Protein AF-A0A399ZG99-F1 (afdb_monomer_lite)

Radius of gyration: 15.02 Å; chains: 1; bounding box: 27×36×27 Å

Sequence (44 aa):
FLARDIANHPERLQAVDASFVQRLQSLTGGIDVDLDAPLSADDE

Structure (mmCIF, N/CA/C/O backbone):
data_AF-A0A399ZG99-F1
#
_entry.id   AF-A0A399ZG99-F1
#
loop_
_atom_site.group_PDB
_atom_site.id
_atom_site.type_symbol
_atom_site.label_atom_id
_atom_site.label_alt_id
_atom_site.label_comp_id
_atom_site.label_asym_id
_atom_site.label_entity_id
_atom_site.label_seq_id
_atom_site.pdbx_PDB_ins_code
_atom_site.Cartn_x
_atom_site.Cartn_y
_atom_site.Cartn_z
_atom_site.occupancy
_atom_site.B_iso_or_equiv
_atom_site.auth_seq_id
_atom_site.auth_comp_id
_atom_site.auth_asym_id
_atom_site.auth_atom_id
_atom_site.pdbx_PDB_model_num
ATOM 1 N N . PHE A 1 1 ? 5.844 10.256 -8.637 1.00 77.75 1 PHE A N 1
ATOM 2 C CA . PHE A 1 1 ? 7.053 10.073 -7.810 1.00 77.75 1 PHE A CA 1
ATOM 3 C C . PHE A 1 1 ? 7.436 8.594 -7.732 1.00 77.75 1 PHE A C 1
ATOM 5 O O . PHE A 1 1 ? 8.373 8.204 -8.415 1.00 77.75 1 PHE A O 1
ATOM 12 N N . LEU A 1 2 ? 6.645 7.749 -7.060 1.00 83.50 2 LEU A N 1
ATOM 13 C CA . LEU A 1 2 ? 6.958 6.326 -6.855 1.00 83.50 2 LEU A CA 1
ATOM 14 C C . LEU A 1 2 ? 7.091 5.492 -8.145 1.00 83.50 2 LEU A C 1
ATOM 16 O O . LEU A 1 2 ? 8.062 4.768 -8.313 1.00 83.50 2 LEU A O 1
ATOM 20 N N . ALA A 1 3 ? 6.164 5.631 -9.099 1.00 87.44 3 ALA A N 1
ATOM 21 C CA . ALA A 1 3 ? 6.207 4.849 -10.343 1.00 87.44 3 ALA A CA 1
ATOM 22 C C . ALA A 1 3 ? 7.492 5.075 -11.170 1.00 87.44 3 ALA A C 1
ATOM 24 O O . ALA A 1 3 ? 7.989 4.154 -11.811 1.00 87.44 3 ALA A O 1
ATOM 25 N N . ARG A 1 4 ? 8.046 6.297 -11.145 1.00 89.38 4 ARG A N 1
ATOM 26 C CA . ARG A 1 4 ? 9.305 6.624 -11.832 1.00 89.38 4 ARG A CA 1
ATOM 27 C C . ARG A 1 4 ? 10.506 6.027 -11.096 1.00 89.38 4 ARG A C 1
ATOM 29 O O . ARG A 1 4 ? 11.409 5.532 -11.756 1.00 89.38 4 ARG A O 1
ATOM 36 N N . ASP A 1 5 ? 10.496 6.057 -9.765 1.00 90.62 5 ASP A N 1
ATOM 37 C CA . ASP A 1 5 ? 11.548 5.460 -8.934 1.00 90.62 5 ASP A CA 1
ATOM 38 C C . ASP A 1 5 ? 11.623 3.938 -9.137 1.00 90.62 5 ASP A C 1
ATOM 40 O O . ASP A 1 5 ? 12.693 3.411 -9.421 1.00 90.62 5 ASP A O 1
ATOM 44 N N . ILE A 1 6 ? 10.472 3.255 -9.155 1.00 92.62 6 ILE A N 1
ATOM 45 C CA . ILE A 1 6 ? 10.382 1.815 -9.452 1.00 92.62 6 ILE A CA 1
ATOM 46 C C . ILE A 1 6 ? 10.924 1.490 -10.851 1.00 92.62 6 ILE A C 1
ATOM 48 O O . ILE A 1 6 ? 11.640 0.507 -11.023 1.00 92.62 6 ILE A O 1
ATOM 52 N N . ALA A 1 7 ? 10.593 2.308 -11.855 1.00 94.12 7 ALA A N 1
ATOM 53 C CA . ALA A 1 7 ? 11.069 2.097 -13.221 1.00 94.12 7 ALA A CA 1
ATOM 54 C C . ALA A 1 7 ? 12.588 2.297 -13.358 1.00 94.12 7 ALA A C 1
ATOM 56 O O . ALA A 1 7 ? 13.219 1.624 -14.170 1.00 94.12 7 ALA A O 1
ATOM 57 N N . ASN A 1 8 ? 13.164 3.216 -12.578 1.00 95.88 8 ASN A N 1
ATOM 58 C CA . ASN A 1 8 ? 14.592 3.527 -12.611 1.00 95.88 8 ASN A CA 1
ATOM 59 C C . ASN A 1 8 ? 15.435 2.591 -11.726 1.00 95.88 8 ASN A C 1
ATOM 61 O O . ASN A 1 8 ? 16.624 2.444 -11.998 1.00 95.88 8 ASN A O 1
ATOM 65 N N . HIS A 1 9 ? 14.834 1.973 -10.701 1.00 94.56 9 HIS A N 1
ATOM 66 C CA . HIS A 1 9 ? 15.517 1.134 -9.709 1.00 94.56 9 HIS A CA 1
ATOM 67 C C . HIS A 1 9 ? 14.780 -0.189 -9.410 1.00 94.56 9 HIS A C 1
ATOM 69 O O . HIS A 1 9 ? 14.426 -0.458 -8.253 1.00 94.56 9 HIS A O 1
ATOM 75 N N . PRO A 1 10 ? 14.528 -1.048 -10.417 1.00 90.75 10 PRO A N 1
ATOM 76 C CA . PRO A 1 10 ? 13.834 -2.320 -10.212 1.00 90.75 10 PRO A CA 1
ATOM 77 C C . PRO A 1 10 ? 14.590 -3.276 -9.275 1.00 90.75 10 PRO A C 1
ATOM 79 O O . PRO A 1 10 ? 13.971 -4.116 -8.628 1.00 90.75 10 PRO A O 1
ATOM 82 N N . GLU A 1 11 ? 15.911 -3.133 -9.146 1.00 95.31 11 GLU A N 1
ATOM 83 C CA . GLU A 1 11 ? 16.762 -3.908 -8.237 1.00 95.31 11 GLU A CA 1
ATOM 84 C C . GLU A 1 11 ? 16.425 -3.710 -6.752 1.00 95.31 11 GLU A C 1
ATOM 86 O O . GLU A 1 11 ? 16.795 -4.535 -5.918 1.00 95.31 11 GLU A O 1
ATOM 91 N N . ARG A 1 12 ? 15.717 -2.626 -6.410 1.00 91.44 12 ARG A N 1
ATOM 92 C CA . ARG A 1 12 ? 15.285 -2.333 -5.036 1.00 91.44 12 ARG A CA 1
ATOM 93 C C . ARG A 1 12 ? 13.960 -3.007 -4.680 1.00 91.44 12 ARG A C 1
ATOM 95 O O . ARG A 1 12 ? 13.550 -2.949 -3.520 1.00 91.44 12 ARG A O 1
ATOM 102 N N . LEU A 1 13 ? 13.285 -3.633 -5.647 1.00 88.44 13 LEU A N 1
ATOM 103 C CA . LEU A 1 13 ? 12.029 -4.332 -5.410 1.00 88.44 13 LEU A CA 1
ATOM 104 C C . LEU A 1 13 ? 12.272 -5.615 -4.616 1.00 88.44 13 LEU A C 1
ATOM 106 O O . LEU A 1 13 ? 13.068 -6.470 -4.999 1.00 88.44 13 LEU A O 1
ATOM 110 N N . GLN A 1 14 ? 11.533 -5.763 -3.522 1.00 88.06 14 GLN A N 1
ATOM 111 C CA . GLN A 1 14 ? 11.522 -6.976 -2.716 1.00 88.06 14 GLN A CA 1
ATOM 112 C C . GLN A 1 14 ? 10.149 -7.627 -2.804 1.00 88.06 14 GLN A C 1
ATOM 114 O O . GLN A 1 14 ? 9.122 -6.960 -2.673 1.00 88.06 14 GLN A O 1
ATOM 119 N N . ALA A 1 15 ? 10.137 -8.938 -3.038 1.00 87.88 15 ALA A N 1
ATOM 120 C CA . ALA A 1 15 ? 8.906 -9.705 -2.994 1.00 87.88 15 ALA A CA 1
ATOM 121 C C . ALA A 1 15 ? 8.391 -9.751 -1.552 1.00 87.88 15 ALA A C 1
ATOM 123 O O . ALA A 1 15 ? 9.131 -10.066 -0.621 1.00 87.88 15 ALA A O 1
ATOM 124 N N . VAL A 1 16 ? 7.112 -9.440 -1.390 1.00 89.75 16 VAL A N 1
ATOM 125 C CA . VAL A 1 16 ? 6.403 -9.477 -0.112 1.00 89.75 16 VAL A CA 1
ATOM 126 C C . VAL A 1 16 ? 5.526 -10.722 -0.125 1.00 89.75 16 VAL A C 1
ATOM 128 O O . VAL A 1 16 ? 4.769 -10.936 -1.074 1.00 89.75 16 VAL A O 1
ATOM 131 N N . ASP A 1 17 ? 5.646 -11.571 0.893 1.00 93.25 17 ASP A N 1
ATOM 132 C CA . ASP A 1 17 ? 4.858 -12.795 0.965 1.00 93.25 17 ASP A CA 1
ATOM 133 C C . ASP A 1 17 ? 3.407 -12.525 1.402 1.00 93.25 17 ASP A C 1
ATOM 135 O O . ASP A 1 17 ? 3.099 -11.561 2.109 1.00 93.25 17 ASP A O 1
ATOM 139 N N . ALA A 1 18 ? 2.497 -13.409 0.989 1.00 94.38 18 ALA A N 1
ATOM 140 C CA . ALA A 1 18 ? 1.068 -13.250 1.250 1.00 94.38 18 ALA A CA 1
ATOM 141 C C . ALA A 1 18 ? 0.718 -13.260 2.751 1.00 94.38 18 ALA A C 1
ATOM 143 O O . ALA A 1 18 ? -0.238 -12.600 3.158 1.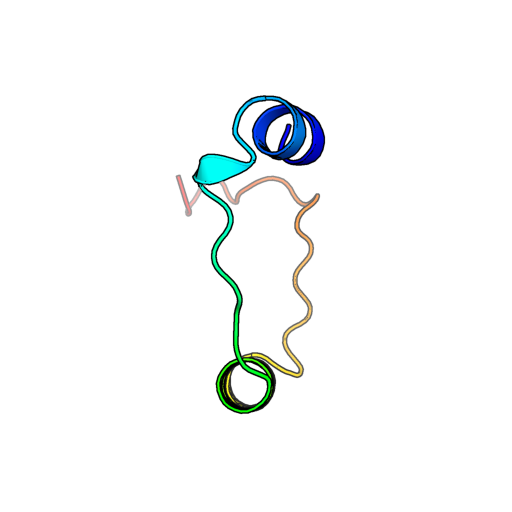00 94.38 18 ALA A O 1
ATOM 144 N N . SER A 1 19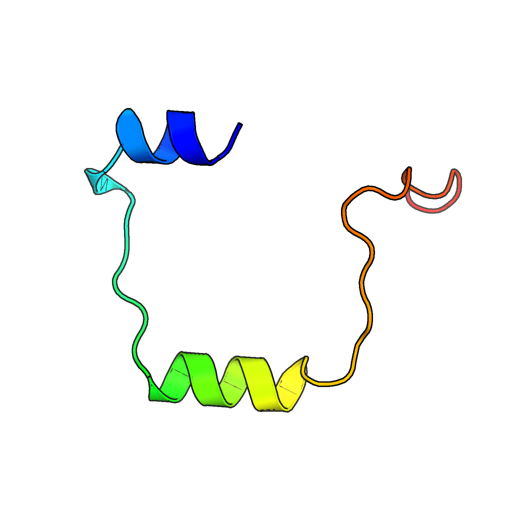 ? 1.490 -13.970 3.583 1.00 94.94 19 SER A N 1
ATOM 145 C CA . SER A 1 19 ? 1.248 -14.013 5.029 1.00 94.94 19 SER A CA 1
ATOM 146 C C . SER A 1 19 ? 1.580 -12.673 5.686 1.00 94.94 19 SER A C 1
ATOM 148 O O . SER A 1 19 ? 0.851 -12.208 6.567 1.00 94.94 19 SER A O 1
ATOM 150 N N . PHE A 1 20 ? 2.628 -12.004 5.200 1.00 93.44 20 PHE A N 1
ATOM 151 C CA . PHE A 1 20 ? 2.996 -10.673 5.646 1.00 93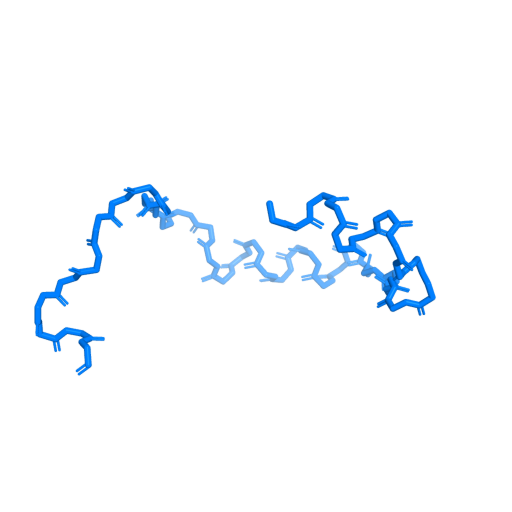.44 20 PHE A CA 1
ATOM 152 C C . PHE A 1 20 ? 1.960 -9.627 5.216 1.00 93.44 20 PHE A C 1
ATOM 154 O O . PHE A 1 20 ? 1.539 -8.822 6.048 1.00 93.44 20 PHE A O 1
ATOM 161 N N . VAL A 1 21 ? 1.448 -9.705 3.980 1.00 93.25 21 VAL A N 1
ATOM 162 C CA . VAL A 1 21 ? 0.330 -8.854 3.521 1.00 93.25 21 VAL A CA 1
ATOM 163 C C . VAL A 1 21 ? -0.900 -9.027 4.413 1.00 93.25 21 VAL A C 1
ATOM 165 O O . VAL A 1 21 ? -1.493 -8.040 4.847 1.00 93.25 21 VAL A O 1
ATOM 168 N N . GLN A 1 22 ? -1.265 -10.268 4.735 1.00 94.19 22 GLN A N 1
ATOM 169 C CA . GLN A 1 22 ? -2.442 -10.542 5.553 1.00 94.19 22 GLN A CA 1
ATOM 170 C C . GLN A 1 22 ? -2.287 -10.026 6.989 1.00 94.19 22 GLN A C 1
ATOM 172 O O . GLN A 1 22 ? -3.232 -9.478 7.561 1.00 94.19 22 GLN A O 1
ATOM 177 N N . ARG A 1 23 ? -1.084 -10.135 7.565 1.00 95.25 23 ARG A N 1
ATOM 178 C CA . ARG A 1 23 ? -0.775 -9.540 8.870 1.00 95.25 23 ARG A CA 1
ATOM 179 C C . ARG A 1 23 ? -0.869 -8.015 8.825 1.00 95.25 23 ARG A C 1
ATOM 181 O O . ARG A 1 23 ? -1.465 -7.443 9.731 1.00 95.25 23 ARG A O 1
ATOM 188 N N . LEU A 1 24 ? -0.314 -7.366 7.798 1.00 93.06 24 LEU A N 1
ATOM 189 C CA . LEU A 1 24 ? -0.410 -5.911 7.634 1.00 93.06 24 LEU A CA 1
ATOM 190 C C . LEU A 1 24 ? -1.872 -5.466 7.566 1.00 93.06 24 LEU A C 1
ATOM 192 O O . LEU A 1 24 ? -2.282 -4.619 8.350 1.00 93.06 24 LEU A O 1
ATOM 196 N N . GLN A 1 25 ? -2.676 -6.106 6.716 1.00 91.69 25 GLN A N 1
ATOM 197 C CA . GLN A 1 25 ? -4.106 -5.813 6.593 1.00 91.69 25 GLN A CA 1
ATOM 198 C C . GLN A 1 25 ? -4.872 -6.040 7.898 1.00 91.69 25 GLN A C 1
ATOM 200 O O . GLN A 1 25 ? -5.770 -5.273 8.212 1.00 91.69 25 GLN A O 1
ATOM 205 N N . SER A 1 26 ? -4.519 -7.054 8.690 1.00 94.19 26 SER A N 1
ATOM 206 C CA . SER A 1 26 ? -5.129 -7.247 10.011 1.00 94.19 26 SER A CA 1
ATOM 207 C C . SER A 1 26 ? -4.788 -6.125 10.996 1.00 94.19 26 SER A C 1
ATOM 209 O O . SER A 1 26 ? -5.551 -5.911 11.934 1.00 94.19 26 SER A O 1
ATOM 211 N N . LEU A 1 27 ? -3.633 -5.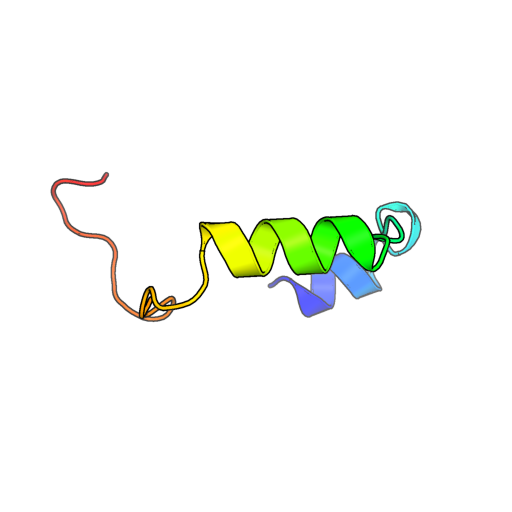474 10.841 1.00 92.69 27 LEU A N 1
ATOM 212 C CA . LEU A 1 27 ? -3.156 -4.427 11.747 1.00 92.69 27 LEU A CA 1
ATOM 213 C C . LEU A 1 27 ? -3.633 -3.033 11.335 1.00 92.69 27 LEU A C 1
ATOM 215 O O . LEU A 1 27 ? -3.838 -2.189 12.200 1.00 92.69 27 LEU A O 1
ATOM 219 N N . THR A 1 28 ? -3.786 -2.787 10.034 1.00 90.56 28 THR A N 1
ATOM 220 C CA . THR A 1 28 ? -4.116 -1.463 9.483 1.00 90.56 28 THR A CA 1
ATOM 221 C C . THR A 1 28 ? -5.482 -1.404 8.802 1.00 90.56 28 THR A C 1
ATOM 223 O O . THR A 1 28 ? -5.951 -0.325 8.445 1.00 90.56 28 THR A O 1
ATOM 226 N N . GLY A 1 29 ? -6.136 -2.549 8.604 1.00 86.25 29 GLY A N 1
ATOM 227 C CA . GLY A 1 29 ? -7.432 -2.638 7.947 1.00 86.25 29 GLY A CA 1
ATOM 228 C C . GLY A 1 29 ? -8.519 -1.929 8.746 1.00 86.25 29 GLY A C 1
ATOM 229 O O . GLY A 1 29 ? -8.704 -2.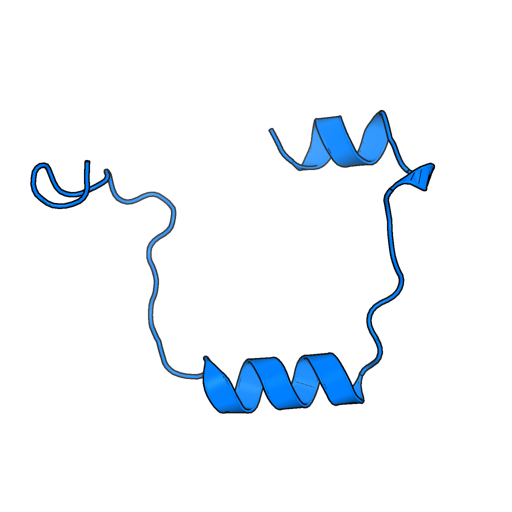193 9.931 1.00 86.25 29 GLY A O 1
ATOM 230 N N . GLY A 1 30 ? -9.253 -1.042 8.076 1.00 84.69 30 GLY A N 1
ATOM 231 C CA . GLY A 1 30 ? -10.321 -0.243 8.682 1.00 84.69 30 GLY A CA 1
ATOM 232 C C . GLY A 1 30 ? -9.912 1.181 9.057 1.00 84.69 30 GLY A C 1
ATOM 233 O O . GLY A 1 30 ? -10.756 1.927 9.544 1.00 84.69 30 GLY A O 1
ATOM 234 N N . ILE A 1 31 ? -8.657 1.571 8.813 1.00 86.94 31 ILE A N 1
ATOM 235 C CA . ILE A 1 31 ? -8.224 2.966 8.914 1.00 86.94 31 ILE A CA 1
ATOM 236 C C . ILE A 1 31 ? -8.435 3.627 7.551 1.00 86.94 31 ILE A C 1
ATOM 238 O O . ILE A 1 31 ? -7.850 3.197 6.557 1.00 86.94 31 ILE A O 1
ATOM 242 N N . ASP A 1 32 ? -9.276 4.656 7.513 1.00 83.81 32 ASP A N 1
ATOM 243 C CA . ASP A 1 32 ? -9.415 5.520 6.343 1.00 83.81 32 ASP A CA 1
ATOM 244 C C . ASP A 1 32 ? -8.295 6.566 6.379 1.00 83.81 32 ASP A C 1
ATOM 246 O O . ASP A 1 32 ? -8.177 7.321 7.347 1.00 83.81 32 ASP A O 1
ATOM 250 N N . VAL A 1 33 ? -7.422 6.546 5.373 1.00 83.38 33 VAL A N 1
ATOM 251 C CA . VAL A 1 33 ? -6.264 7.442 5.275 1.00 83.38 33 VAL A CA 1
ATOM 252 C C . VAL A 1 33 ? -6.341 8.171 3.946 1.00 83.38 33 VAL A C 1
ATOM 254 O O . VAL A 1 33 ? -6.227 7.552 2.888 1.00 83.38 33 VAL A O 1
ATOM 257 N N . ASP A 1 34 ? -6.483 9.490 4.015 1.00 86.25 34 ASP A N 1
ATOM 258 C CA . ASP A 1 34 ? -6.358 10.366 2.857 1.00 86.25 34 ASP A CA 1
ATOM 259 C C . ASP A 1 34 ? -4.886 10.763 2.677 1.00 86.25 34 ASP A C 1
ATOM 261 O O . ASP A 1 34 ? -4.344 11.558 3.443 1.00 86.25 34 ASP A O 1
ATOM 265 N N . LEU A 1 35 ? -4.223 10.170 1.681 1.00 83.88 35 LEU A N 1
ATOM 266 C CA . LEU A 1 35 ? -2.826 10.473 1.348 1.00 83.88 35 LEU A CA 1
ATOM 267 C C . LEU A 1 35 ? -2.671 11.751 0.511 1.00 83.88 35 LEU A C 1
ATOM 269 O O . LEU A 1 35 ? -1.541 12.193 0.298 1.00 83.88 35 LEU A O 1
ATOM 273 N N . ASP A 1 36 ? -3.777 12.318 0.028 1.00 86.19 36 ASP A N 1
ATOM 274 C CA . ASP A 1 36 ? -3.800 13.568 -0.730 1.00 86.19 36 ASP A CA 1
ATOM 275 C C . ASP A 1 36 ? -4.102 14.778 0.175 1.00 86.19 36 ASP A C 1
ATOM 277 O O . ASP A 1 36 ? -3.939 15.928 -0.248 1.00 86.19 36 ASP A O 1
ATOM 281 N N . ALA A 1 37 ? -4.504 14.540 1.428 1.00 88.88 37 ALA A N 1
ATOM 282 C CA . ALA A 1 37 ? -4.681 15.590 2.418 1.00 88.88 37 ALA A CA 1
ATOM 283 C C . ALA A 1 37 ? -3.339 16.284 2.742 1.00 88.88 37 ALA A C 1
ATOM 285 O O . ALA A 1 37 ? -2.307 15.621 2.884 1.00 88.88 37 ALA A O 1
ATOM 286 N N . PRO A 1 38 ? -3.321 17.623 2.890 1.00 86.12 38 PRO A N 1
ATOM 287 C CA . PRO A 1 38 ? -2.138 18.323 3.372 1.00 86.12 38 PRO A CA 1
ATOM 288 C C . PRO A 1 38 ? -1.801 17.880 4.800 1.00 86.12 38 PRO A C 1
ATOM 290 O O . PRO A 1 38 ? -2.700 17.641 5.608 1.00 86.12 38 PRO A O 1
ATOM 293 N N . LEU A 1 39 ? -0.505 17.810 5.117 1.00 83.56 39 LEU A N 1
ATOM 294 C CA . LEU A 1 39 ? -0.050 17.549 6.483 1.00 83.56 39 LEU A CA 1
ATOM 295 C C . LEU A 1 39 ? -0.595 18.629 7.426 1.00 83.56 39 LEU A C 1
ATOM 297 O O . LEU A 1 39 ? -0.655 19.810 7.067 1.00 83.56 39 LEU A O 1
ATOM 301 N N . SER A 1 40 ? -1.008 18.216 8.624 1.00 80.50 40 SER A N 1
ATOM 302 C CA . SER A 1 40 ? -1.372 19.160 9.678 1.00 80.50 40 SER A CA 1
ATOM 303 C C . SER A 1 40 ? -0.160 20.017 10.031 1.00 80.50 40 SER A C 1
ATOM 305 O O . SER A 1 40 ? 0.955 19.509 10.099 1.00 80.50 40 SER A O 1
ATOM 307 N N . ALA A 1 41 ? -0.378 21.298 10.325 1.00 77.00 41 ALA A N 1
ATOM 308 C CA . ALA A 1 41 ? 0.684 22.192 10.790 1.00 77.00 41 ALA A CA 1
ATOM 309 C C . ALA A 1 41 ? 1.298 21.753 12.137 1.00 77.00 41 ALA A C 1
ATOM 311 O O . ALA A 1 41 ? 2.380 22.209 12.487 1.00 77.00 41 ALA A O 1
ATOM 312 N N . ASP A 1 42 ? 0.607 20.879 12.879 1.00 74.44 42 ASP A N 1
ATOM 313 C CA . ASP A 1 42 ? 1.083 20.302 14.141 1.00 74.44 42 ASP A CA 1
ATOM 314 C C . ASP A 1 42 ? 1.891 18.996 13.953 1.00 74.44 42 ASP A C 1
ATOM 316 O O . ASP A 1 42 ? 2.497 18.523 14.913 1.00 74.44 42 ASP A O 1
ATOM 320 N N . ASP A 1 43 ? 1.902 18.414 12.745 1.00 67.69 43 ASP A N 1
ATOM 321 C CA . ASP A 1 43 ? 2.601 17.157 12.407 1.00 67.69 43 ASP A CA 1
ATOM 322 C C . ASP A 1 43 ? 3.898 17.394 11.595 1.00 67.69 43 ASP A C 1
ATOM 324 O O . ASP A 1 43 ? 4.468 16.447 11.041 1.00 67.69 43 ASP A O 1
ATOM 328 N N . GLU A 1 44 ? 4.351 18.653 11.505 1.00 52.75 44 GLU A N 1
ATOM 329 C CA . GLU A 1 44 ? 5.602 19.076 10.847 1.00 52.75 44 GLU A CA 1
ATOM 330 C C . GLU A 1 44 ? 6.826 19.047 11.782 1.00 52.75 44 GLU A C 1
ATOM 332 O O . GLU A 1 44 ? 6.724 19.488 12.952 1.00 52.75 44 GLU A O 1
#

pLDDT: mean 87.52, std 8.05, range [52.75, 95.88]

Foldseek 3Di:
DVVVVCVVCVVPDDDDDPVNVVVVCVVCPPDDDDPVDDDDPVRD

Secondary structure (DSSP, 8-state):
-HHHHHHH-GGG-----HHHHHHHHHHHTT----SSSPPPTT--

=== Feature glossary ===
Legend for the data blocks above and below:

— What the protein is —

Sequence gives the chain of amino acids in standard one-letter code (A=alanine, C=cysteine, …, Y=tyrosine), read N→C. It is the only feature that is directly encoded by the gene; all structural features are derived from the folded form of this sequence.

The annotation block draws on four external resources. InterPro: which protein families and domains the sequence belongs to. GO: standardized terms for what the protein does, what process it participates in, and where in the cell it acts. CATH: which structural fold it has in the CATH hierarchy. Organism: the species of origin.

— Where its atoms are —

Atomic coordinates in PDBx/mmCIF format — the same representation the Protein Data Bank distributes. Each line of the _atom_site loop places one backbone atom in Cartesian space (units: ångströms, origin: arbitrary).

Six rendered views show the 3D structure from the faces of a cube — i.e. along ±x, ±y, ±z. Rendering representation is drawn randomly per protein from cartoon (secondary-structure ribbons), sticks (backbone bonds), or molecular surface; coloring is either N→C rainbow (blue at the N-terminus through red at the C-terminus) or one color per chain.

— Local backbone conformation —

DSSP 8-state secondary structure assigns each residue one of H (α-helix), G (3₁₀-helix), I (π-helix), E (extended β-strand), B (isolated β-bridge), T (hydrogen-bonded turn), S (bend), or '-' (coil). The assignment is computed from backbone hydrogen-bond geometry via the Kabsch–Sander algorithm.

P-SEA three-state annotation labels each residue as helix, strand, or coil based purely on the geometry of the Cα trace. It serves as a fallback when the full backbone (and thus DSSP) is unavailable.

φ (phi) and ψ (psi) are the two rotatable backbone dihedrals per residue: φ is the C(i-1)–N–Cα–C torsion, ψ is the N–Cα–C–N(i+1) torsion, both in degrees on (−180°, 180°]. α-helical residues cluster near (−60°, −45°); β-strand residues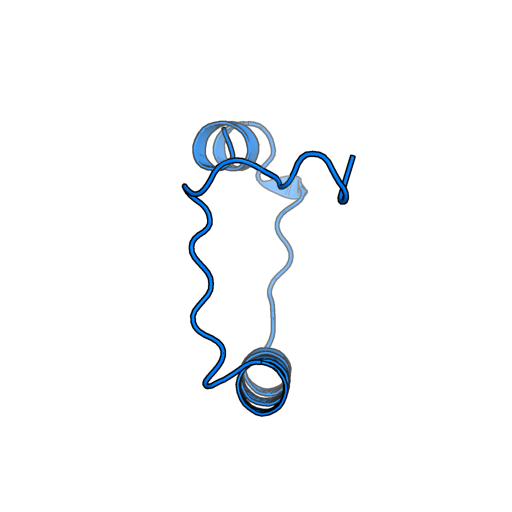 near (−120°, +130°). A Ramachandran plot is simply a scatter of (φ, ψ) for every residue.

— Global shape and packing —

Radius of gyration (Rg) is the root-mean-square distance of Cα atoms from their centroid — a single number for overall size and compactness. A globular domain of N residues has Rg ≈ 2.2·N^0.38 Å; an extended or disordered chain has a much larger Rg. The Cα contact count is the number of residue pairs whose Cα atoms are within 8 Å and are more than four positions apart in sequence — a standard proxy for tertiary packing density. The bounding box is the smallest axis-aligned box enclosing all Cα atoms.

Accessible surface area quantifies burial. A residue with SASA near zero is packed into the hydrophobic core; one with SASA >100 Å² sits on the surface. Computed here via the Shrake–Rupley numerical algorithm with a 1.4 Å probe.

The contact map is a binary N×N matrix image: pixel (i, j) is dark where Cα_i and Cα_j are within 8 Å and |i−j|>4. Because the |i−j|>4 filter removes local helical contacts, off-diagonal stripes parallel to the main diagonal indicate parallel β-sheets; stripes perpendicular to it indicate antiparallel β-sheets. The Ramachandran plot scatters every residue's (φ, ψ) pair against the sterically allowed regions. The PAE heatmap renders the predicted-aligned-error matrix.

— Structural neighborhood —

A 3Di character summarizes, for each residue, the relative orientation of the Cα frame of its nearest spatial neighbor. Because it encodes fold topology rather than chemistry, 3Di alignments detect remote structural similarity that sequence alignment misses.

Structural nearest neighbors (via Foldseek easy-search vs the PDB). Reported per hit: target PDB id, E-value, and alignment TM-score. A TM-score above ~0.5 is the conventional threshold for 'same fold'.

— Confidence and disorder —

For AlphaFold models, the B-factor field carries pLDDT — the model's own estimate of local accuracy on a 0–100 scale. Regions with pLDDT<50 should be treated as essentially unmodeled; they often correspond to intrinsically disordered segments.

B-factor (Debye–Waller factor) reflects atomic displacement in the crystal lattice. It is an experimental observable (units Å²), not a prediction; low values mean the atom is pinned down, high values mean it moves or is heterogeneous across the crystal.

Predicted Aligned Error (PAE) is an AlphaFold confidence matrix: entry (i, j) is the expected error in the position of residue j, in ångströms, when the prediction is superimposed on the true structure at residue i. Low PAE within a block of residues means that block is internally rigid and well-predicted; high PAE between two blocks means their relative placement is uncertain even if each block individually is confident.